Protein AF-A0A7V9ZW28-F1 (afdb_monomer_lite)

Secondary structure (DSSP, 8-state):
--HHHHHHHHHHHHHHHHHHHHHHHHHH--TT-HHHHHIIIIIIHHHHHHHHHHHHHHHHH-GGGHHHHHHHHHHHHHHHHHHHHHHHH--SSSS-HHHHHHHHHHHHHHHHHHHHHHHHHHHHHHHHHHHHHHS-BTTBPPPPHHHHHHHHHHTBTTTB-HHHHHHHHHHHHHHHHHHHT-

Foldseek 3Di:
DDPVVVVVVVVVVVVVVVVVVVVVCVVPDDVPDPSVVCCLVPVVLVVLVVVLVVLQVCLVPPVPLNVLSVLLSVLSVLQSCLSCCCVVPVDPDPPDSSVVSPVSSVVSNVVSVCSVVQQVQQLVVLVVQLCVQQDDDPPDDHDDSVVSLVVSCVCDPPSHPNVSSVVVNVVVVVVVVVVVVD

Radius of gyration: 24.79 Å; chains: 1; bounding box: 52×32×78 Å

Structure (mmCIF, N/CA/C/O backbone):
data_AF-A0A7V9ZW28-F1
#
_entry.id   AF-A0A7V9ZW28-F1
#
loop_
_atom_site.group_PDB
_atom_site.id
_atom_site.type_symbol
_atom_site.label_atom_id
_atom_site.label_alt_id
_atom_site.label_comp_id
_atom_site.label_asym_id
_atom_site.label_entity_id
_atom_site.label_seq_id
_atom_site.pdbx_PDB_ins_code
_atom_site.Cartn_x
_atom_site.Cartn_y
_atom_site.Cartn_z
_atom_site.occupancy
_atom_site.B_iso_or_equiv
_atom_site.auth_seq_id
_atom_site.auth_comp_id
_atom_site.auth_asym_id
_atom_site.auth_atom_id
_atom_site.pdbx_PDB_model_num
ATOM 1 N N . MET A 1 1 ? 20.537 2.074 21.478 1.00 56.34 1 MET A N 1
ATOM 2 C CA . MET A 1 1 ? 19.796 2.432 20.242 1.00 56.34 1 MET A CA 1
ATOM 3 C C . MET A 1 1 ? 19.412 1.123 19.556 1.00 56.34 1 MET A C 1
ATOM 5 O O . MET A 1 1 ? 20.310 0.331 19.319 1.00 56.34 1 MET A O 1
ATOM 9 N N . SER A 1 2 ? 18.125 0.804 19.359 1.00 73.19 2 SER A N 1
ATOM 10 C CA . SER A 1 2 ? 17.744 -0.532 18.853 1.00 73.19 2 SER A CA 1
ATOM 11 C C . SER A 1 2 ? 18.326 -0.774 17.455 1.00 73.19 2 SER A C 1
ATOM 13 O O . SER A 1 2 ? 18.312 0.147 16.638 1.00 73.19 2 SER A O 1
ATOM 15 N N . LEU A 1 3 ? 18.822 -1.988 17.165 1.00 73.56 3 LEU A N 1
ATOM 16 C CA . LEU A 1 3 ? 19.430 -2.335 15.865 1.00 73.56 3 LEU A CA 1
ATOM 17 C C . LEU A 1 3 ? 18.564 -1.884 14.674 1.00 73.56 3 LEU A C 1
ATOM 19 O O . LEU A 1 3 ? 19.077 -1.373 13.687 1.00 73.56 3 LEU A O 1
ATOM 23 N N . ARG A 1 4 ? 17.235 -1.953 14.817 1.00 77.00 4 ARG A N 1
ATOM 24 C CA . ARG A 1 4 ? 16.265 -1.443 13.837 1.00 77.00 4 ARG A CA 1
ATOM 25 C C . ARG A 1 4 ? 16.416 0.045 13.511 1.00 77.00 4 ARG A C 1
ATOM 27 O O . ARG A 1 4 ? 16.275 0.413 12.353 1.00 77.00 4 ARG A O 1
ATOM 34 N N . ARG A 1 5 ? 16.662 0.907 14.503 1.00 79.38 5 ARG A N 1
ATOM 35 C CA . ARG A 1 5 ? 16.828 2.352 14.270 1.00 79.38 5 ARG A CA 1
ATOM 36 C C . ARG A 1 5 ? 18.107 2.638 13.492 1.00 79.38 5 ARG A C 1
ATOM 38 O O . ARG A 1 5 ? 18.071 3.444 12.574 1.00 79.38 5 ARG A O 1
ATOM 45 N N . VAL A 1 6 ? 19.197 1.944 13.817 1.00 83.31 6 VAL A N 1
ATOM 46 C CA . VAL A 1 6 ? 20.482 2.101 13.119 1.00 83.31 6 VAL A CA 1
ATOM 47 C C . VAL A 1 6 ? 20.358 1.670 11.656 1.00 83.31 6 VAL A C 1
ATOM 49 O O . VAL A 1 6 ? 20.755 2.422 10.772 1.00 83.31 6 VAL A O 1
ATOM 52 N N . SER A 1 7 ? 19.724 0.525 11.381 1.00 81.56 7 SER A N 1
ATOM 53 C CA . SER A 1 7 ? 19.499 0.058 10.005 1.00 81.56 7 SER A CA 1
ATOM 54 C C . SER A 1 7 ? 18.618 1.006 9.186 1.00 81.56 7 SER A C 1
ATOM 56 O O . SER A 1 7 ? 18.890 1.226 8.010 1.00 81.56 7 SER A O 1
ATOM 58 N N . VAL A 1 8 ? 17.578 1.588 9.794 1.00 82.44 8 VAL A N 1
ATOM 59 C CA . VAL A 1 8 ? 16.699 2.552 9.111 1.00 82.44 8 VAL A CA 1
ATOM 60 C C . VAL A 1 8 ? 17.438 3.848 8.798 1.00 82.44 8 VAL A C 1
ATOM 62 O O . VAL A 1 8 ? 17.352 4.332 7.675 1.00 82.44 8 VAL A O 1
ATOM 65 N N . VAL A 1 9 ? 18.184 4.395 9.761 1.00 84.06 9 VAL A N 1
ATOM 66 C CA . VAL A 1 9 ? 18.964 5.623 9.549 1.00 84.06 9 VAL A CA 1
ATOM 67 C C . VAL A 1 9 ? 20.012 5.404 8.462 1.00 84.06 9 VAL A C 1
ATOM 69 O O . VAL A 1 9 ? 20.099 6.211 7.548 1.00 84.06 9 VAL A O 1
ATOM 72 N N . LEU A 1 10 ? 20.736 4.282 8.497 1.00 88.38 10 LEU A N 1
ATOM 73 C CA . LEU A 1 10 ? 21.715 3.944 7.465 1.00 88.38 10 LEU A CA 1
ATOM 74 C C . LEU A 1 10 ? 21.073 3.858 6.073 1.00 88.38 10 LEU A C 1
ATOM 76 O O . LEU A 1 10 ? 21.590 4.447 5.129 1.00 88.38 10 LEU A O 1
ATOM 80 N N . ALA A 1 11 ? 19.933 3.173 5.949 1.00 83.69 11 ALA A N 1
ATOM 81 C CA . ALA A 1 11 ? 19.221 3.057 4.678 1.00 83.69 11 ALA A CA 1
ATOM 82 C C . ALA A 1 11 ? 18.765 4.424 4.139 1.00 83.69 11 ALA A C 1
ATOM 84 O O . ALA A 1 11 ? 18.903 4.690 2.947 1.00 83.69 11 ALA A O 1
ATOM 85 N N . LEU A 1 12 ? 18.264 5.303 5.013 1.00 83.44 12 LEU A N 1
ATOM 86 C CA . LEU A 1 12 ? 17.861 6.661 4.639 1.00 83.44 12 LEU A CA 1
ATOM 87 C C . LEU A 1 12 ? 19.056 7.516 4.211 1.00 83.44 12 LEU A C 1
ATOM 89 O O . LEU A 1 12 ? 18.962 8.226 3.215 1.00 83.44 12 LEU A O 1
ATOM 93 N N . THR A 1 13 ? 20.184 7.419 4.915 1.00 86.25 13 THR A N 1
ATOM 94 C CA . THR A 1 13 ? 21.412 8.135 4.553 1.00 86.25 13 THR A CA 1
ATOM 95 C C . THR A 1 13 ? 21.942 7.676 3.197 1.00 86.25 13 THR A C 1
ATOM 97 O O . THR A 1 13 ? 22.295 8.514 2.372 1.00 86.25 13 THR A O 1
ATOM 100 N N . VAL A 1 14 ? 21.950 6.365 2.931 1.00 86.75 14 VAL A N 1
ATOM 101 C CA . VAL A 1 14 ? 22.356 5.813 1.628 1.00 86.75 14 VAL A CA 1
ATOM 102 C C . VAL A 1 14 ? 21.416 6.286 0.518 1.00 86.75 14 VAL A C 1
ATOM 104 O O . VAL A 1 14 ? 21.884 6.729 -0.527 1.00 86.75 14 VAL A O 1
ATOM 107 N N . ALA A 1 15 ? 20.101 6.254 0.751 1.00 80.88 15 ALA A N 1
ATOM 108 C CA . ALA A 1 15 ? 19.121 6.740 -0.217 1.00 80.88 15 ALA A CA 1
ATOM 109 C C . ALA A 1 15 ? 19.291 8.241 -0.507 1.00 80.88 15 ALA A C 1
ATOM 111 O O . ALA A 1 15 ? 19.256 8.651 -1.665 1.00 80.88 15 ALA A O 1
ATOM 112 N N . PHE A 1 16 ? 19.524 9.057 0.526 1.00 85.00 16 PHE A N 1
ATOM 113 C CA . PHE A 1 16 ? 19.755 10.494 0.378 1.00 85.00 16 PHE A CA 1
ATOM 114 C C . PHE A 1 16 ? 21.057 10.792 -0.372 1.00 85.00 16 PHE A C 1
ATOM 116 O O . PHE A 1 16 ? 21.057 11.596 -1.299 1.00 85.00 16 PHE A O 1
ATOM 123 N N . ALA A 1 17 ? 22.149 10.104 -0.031 1.00 85.31 17 ALA A N 1
ATOM 124 C CA . ALA A 1 17 ? 23.412 10.224 -0.7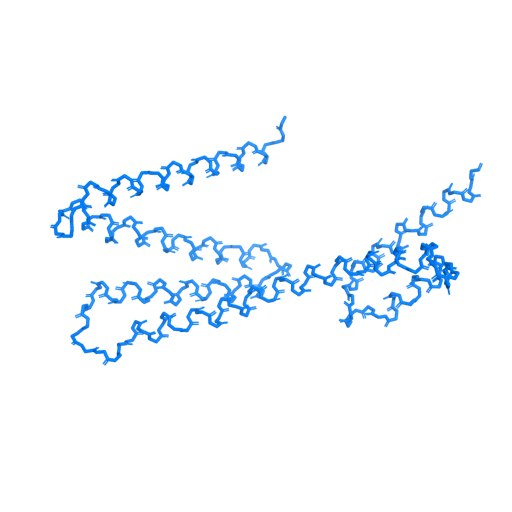53 1.00 85.31 17 ALA A CA 1
ATOM 125 C C . ALA A 1 17 ? 23.259 9.825 -2.231 1.00 85.31 17 ALA A C 1
ATOM 127 O O . ALA A 1 17 ? 23.771 10.519 -3.106 1.00 85.31 17 ALA A O 1
ATOM 128 N N . GLY A 1 18 ? 22.497 8.762 -2.513 1.00 81.81 18 GLY A N 1
ATOM 129 C CA . GLY A 1 18 ? 22.152 8.354 -3.876 1.00 81.81 18 GLY A CA 1
ATOM 130 C C . GLY A 1 18 ? 21.348 9.414 -4.634 1.00 81.81 18 GLY A C 1
ATOM 131 O O . GLY A 1 18 ? 21.650 9.690 -5.790 1.00 81.81 18 GLY A O 1
ATOM 132 N N . LEU A 1 19 ? 20.377 10.061 -3.979 1.00 80.69 19 LEU A N 1
ATOM 133 C CA . LEU A 1 19 ? 19.593 11.153 -4.567 1.00 80.69 19 LEU A CA 1
ATOM 134 C C . LEU A 1 19 ? 20.467 12.375 -4.891 1.00 80.69 19 LEU A C 1
ATOM 136 O O . LEU A 1 19 ? 20.329 12.969 -5.956 1.00 80.69 19 LEU A O 1
ATOM 140 N N . VAL A 1 20 ? 21.383 12.738 -3.989 1.00 85.12 20 VAL A N 1
ATOM 141 C CA . VAL A 1 20 ? 22.334 13.838 -4.206 1.00 85.12 20 VAL A CA 1
ATOM 142 C C . VAL A 1 20 ? 23.278 13.510 -5.362 1.00 85.12 20 VAL A C 1
ATOM 144 O O . VAL A 1 20 ? 23.489 14.354 -6.228 1.00 85.12 20 VAL A O 1
ATOM 147 N N . ALA A 1 21 ? 23.800 12.283 -5.423 1.00 80.56 21 ALA A N 1
ATOM 148 C CA . ALA A 1 21 ? 24.653 11.835 -6.521 1.00 80.56 21 ALA A CA 1
ATOM 149 C C . ALA A 1 21 ? 23.918 11.857 -7.873 1.00 80.56 21 ALA A C 1
ATOM 151 O O . ALA A 1 21 ? 24.471 12.352 -8.851 1.00 80.56 21 ALA A O 1
ATOM 152 N N . LEU A 1 22 ? 22.661 11.398 -7.914 1.00 75.62 22 LEU A N 1
ATOM 153 C CA . LEU A 1 22 ? 21.783 11.514 -9.084 1.00 75.62 22 LEU A CA 1
ATOM 154 C C . LEU A 1 22 ? 21.580 12.985 -9.483 1.00 75.62 22 LEU A C 1
ATOM 156 O O . LEU A 1 22 ? 21.710 13.322 -10.654 1.00 75.62 22 LEU A O 1
ATOM 160 N N . GLY A 1 23 ? 21.294 13.867 -8.521 1.00 79.81 23 GLY A N 1
ATOM 161 C CA . GLY A 1 23 ? 21.102 15.296 -8.783 1.00 79.81 23 GLY A CA 1
ATOM 162 C C . GLY A 1 23 ? 22.350 15.969 -9.358 1.00 79.81 23 GLY A C 1
ATOM 163 O O . GLY A 1 23 ? 22.246 16.763 -10.288 1.00 79.81 23 GLY A O 1
ATOM 164 N N . ILE A 1 24 ? 23.535 15.616 -8.854 1.00 81.88 24 ILE A N 1
ATOM 165 C CA . ILE A 1 24 ? 24.814 16.092 -9.397 1.00 81.88 24 ILE A CA 1
ATOM 166 C C . ILE A 1 24 ? 25.038 15.537 -10.805 1.00 81.88 24 ILE A C 1
ATOM 168 O O . ILE A 1 24 ? 25.417 16.299 -11.689 1.00 81.88 24 ILE A O 1
ATOM 172 N N . ALA A 1 25 ? 24.776 14.247 -11.034 1.00 74.94 25 ALA A N 1
ATOM 173 C CA . ALA A 1 25 ? 24.912 13.642 -12.356 1.00 74.94 25 ALA A CA 1
ATOM 174 C C . ALA A 1 25 ? 24.051 14.383 -13.389 1.00 74.94 25 ALA A C 1
ATOM 176 O O . ALA A 1 25 ? 24.584 14.842 -14.391 1.00 74.94 25 ALA A O 1
ATOM 177 N N . LEU A 1 26 ? 22.772 14.630 -13.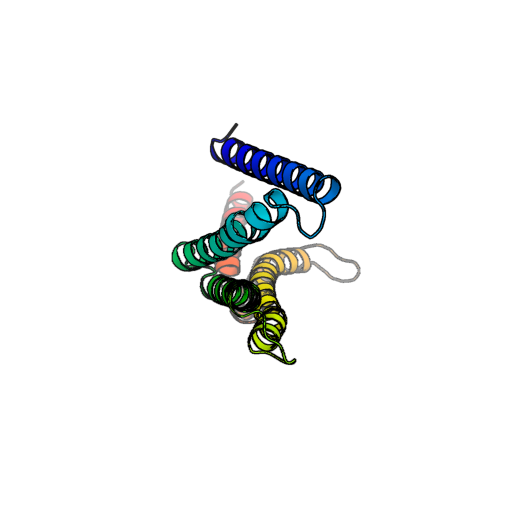087 1.00 73.69 26 LEU A N 1
ATOM 178 C CA . LEU A 1 26 ? 21.855 15.360 -13.972 1.00 73.69 26 LEU A CA 1
ATOM 179 C C . LEU A 1 26 ? 22.277 16.813 -14.258 1.00 73.69 26 LEU A C 1
ATOM 181 O O . LEU A 1 26 ? 21.933 17.344 -15.308 1.00 73.69 26 LEU A O 1
ATOM 185 N N . LEU A 1 27 ? 22.996 17.468 -13.340 1.00 79.44 27 LEU A N 1
ATOM 186 C CA . LEU A 1 27 ? 23.502 18.835 -13.533 1.00 79.44 27 LEU A CA 1
ATOM 187 C C . LEU A 1 27 ? 24.794 18.890 -14.355 1.00 79.44 27 LEU A C 1
ATOM 189 O O . LEU A 1 27 ? 25.113 19.934 -14.922 1.00 79.44 27 LEU A O 1
ATOM 193 N N . VAL A 1 28 ? 25.561 17.800 -14.367 1.00 81.19 28 VAL A N 1
ATOM 194 C CA . VAL A 1 28 ? 26.893 17.738 -14.984 1.00 81.19 28 VAL A CA 1
ATOM 195 C C . VAL A 1 28 ? 26.852 17.050 -16.349 1.00 81.19 28 VAL A C 1
ATOM 197 O O . VAL A 1 28 ? 27.692 17.348 -17.194 1.00 81.19 28 VAL A O 1
ATOM 200 N N . THR A 1 29 ? 25.891 16.156 -16.587 1.00 80.00 29 THR A N 1
ATOM 201 C CA . THR A 1 29 ? 25.775 15.407 -17.844 1.00 80.00 29 THR A CA 1
ATOM 202 C C . THR A 1 29 ? 24.766 16.026 -18.802 1.00 80.00 29 THR A C 1
ATOM 204 O O . THR A 1 29 ? 23.677 16.425 -18.390 1.00 80.00 29 THR A O 1
ATOM 207 N N . SER A 1 30 ? 25.095 16.032 -20.091 1.00 77.62 30 SER A N 1
ATOM 208 C CA . SER A 1 30 ? 24.201 16.461 -21.168 1.00 77.62 30 SER A CA 1
ATOM 209 C C . SER A 1 30 ? 23.510 15.270 -21.854 1.00 77.62 30 SER A C 1
ATOM 211 O O . SER A 1 30 ? 24.041 14.152 -21.847 1.00 77.62 30 SER A O 1
ATOM 213 N N . PRO A 1 31 ? 22.340 15.480 -22.492 1.00 66.00 31 PRO A N 1
ATOM 214 C CA . PRO A 1 31 ? 21.702 14.464 -23.326 1.00 66.00 31 PRO A CA 1
ATOM 215 C C . PRO A 1 31 ? 22.624 14.097 -24.503 1.00 66.00 31 PRO A C 1
ATOM 217 O O . PRO A 1 31 ? 22.803 14.889 -25.423 1.00 66.00 31 PRO A O 1
ATOM 220 N N . GLY A 1 32 ? 23.249 12.917 -24.443 1.00 68.19 32 GLY A N 1
ATOM 221 C CA . GLY A 1 32 ? 24.205 12.422 -25.445 1.00 68.19 32 GLY A CA 1
ATOM 222 C C . GLY A 1 32 ? 25.538 11.937 -24.866 1.00 68.19 32 GLY A C 1
ATOM 223 O O . GLY A 1 32 ? 26.248 11.187 -25.532 1.00 68.19 32 GLY A O 1
ATOM 224 N N . ASP A 1 33 ? 25.855 12.293 -23.618 1.00 82.06 33 ASP A N 1
ATOM 225 C CA . ASP A 1 33 ? 27.078 11.832 -22.958 1.00 82.06 33 ASP A CA 1
ATOM 226 C C . ASP A 1 33 ? 27.017 10.330 -22.633 1.00 82.06 33 ASP A C 1
ATOM 228 O O . ASP A 1 33 ? 26.000 9.815 -22.156 1.00 82.06 33 ASP A O 1
ATOM 232 N N . GLU A 1 34 ? 28.138 9.619 -22.796 1.00 81.19 34 GLU A N 1
ATOM 233 C CA . GLU A 1 34 ? 28.222 8.189 -22.460 1.00 81.19 34 GLU A CA 1
ATOM 234 C C . GLU A 1 34 ? 27.888 7.912 -20.989 1.00 81.19 34 GLU A C 1
ATOM 236 O O . GLU A 1 34 ? 27.257 6.904 -20.669 1.00 81.19 34 GLU A O 1
ATOM 241 N N . VAL A 1 35 ? 28.254 8.836 -20.094 1.00 79.50 35 VAL A N 1
ATOM 242 C CA . VAL A 1 35 ? 27.941 8.758 -18.661 1.00 79.50 35 VAL A CA 1
ATOM 243 C C . VAL A 1 35 ? 26.430 8.795 -18.431 1.00 79.50 35 VAL A C 1
ATOM 245 O O . VAL A 1 35 ? 25.908 7.979 -17.669 1.00 79.50 35 VAL A O 1
ATOM 248 N N . ASN A 1 36 ? 25.713 9.681 -19.127 1.00 78.06 36 ASN A N 1
ATOM 249 C CA . ASN A 1 36 ? 24.255 9.765 -19.045 1.00 78.06 36 ASN A CA 1
ATOM 250 C C . ASN A 1 36 ? 23.588 8.491 -19.583 1.00 78.06 36 ASN A C 1
ATOM 252 O O . ASN A 1 36 ? 22.613 8.002 -19.009 1.00 78.06 36 ASN A O 1
ATOM 256 N N . ARG A 1 37 ? 24.150 7.914 -20.653 1.00 78.69 37 ARG A N 1
ATOM 257 C CA . ARG A 1 37 ? 23.667 6.655 -21.231 1.00 78.69 37 ARG A CA 1
ATOM 258 C C . ARG A 1 37 ? 23.837 5.482 -20.268 1.00 78.69 37 ARG A C 1
ATOM 260 O O . ARG A 1 37 ? 22.894 4.728 -20.053 1.00 78.69 37 ARG A O 1
ATOM 267 N N . VAL A 1 38 ? 25.008 5.339 -19.643 1.00 81.94 38 VAL A N 1
ATOM 268 C CA .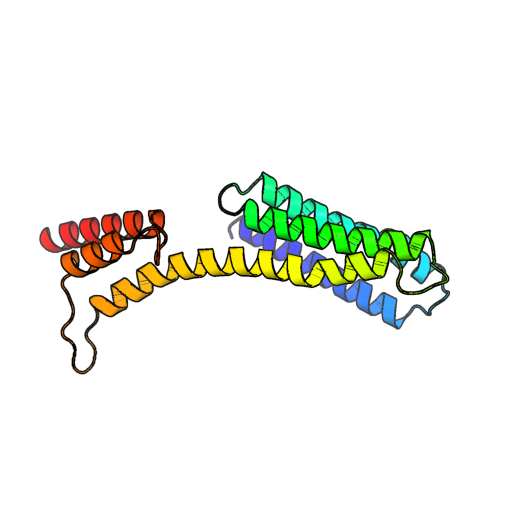 VAL A 1 38 ? 25.237 4.301 -18.621 1.00 81.94 38 VAL A CA 1
ATOM 269 C C . VAL A 1 38 ? 24.284 4.483 -17.443 1.00 81.94 38 VAL A C 1
ATOM 271 O O . VAL A 1 38 ? 23.707 3.510 -16.955 1.00 81.94 38 VAL A O 1
ATOM 274 N N . PHE A 1 39 ? 24.094 5.725 -17.002 1.00 81.19 39 PHE A N 1
ATOM 275 C CA . PHE A 1 39 ? 23.199 6.032 -15.900 1.00 81.19 39 PHE A CA 1
ATOM 276 C C . PHE A 1 39 ? 21.749 5.630 -16.209 1.00 81.19 39 PHE A C 1
ATOM 278 O O . PHE A 1 39 ? 21.131 4.911 -15.424 1.00 81.19 39 PHE A O 1
ATOM 285 N N . SER A 1 40 ? 21.232 6.046 -17.363 1.00 77.50 40 SER A N 1
ATOM 286 C CA . SER A 1 40 ? 19.837 5.818 -17.757 1.00 77.50 40 SER A CA 1
ATOM 287 C C . SER A 1 40 ? 19.557 4.347 -18.075 1.00 77.50 40 SER A C 1
ATOM 289 O O . SER A 1 40 ? 18.569 3.801 -17.594 1.00 77.50 40 SER A O 1
ATOM 291 N N . LEU A 1 41 ? 20.463 3.666 -18.785 1.00 79.31 41 LEU A N 1
ATOM 292 C CA . LEU A 1 41 ? 20.280 2.262 -19.173 1.00 79.31 41 LEU A CA 1
ATOM 293 C C . LEU A 1 41 ? 20.454 1.283 -18.013 1.00 79.31 41 LEU A C 1
ATOM 295 O O . LEU A 1 41 ? 19.714 0.307 -17.910 1.00 79.31 41 LEU A O 1
ATOM 299 N N . TRP A 1 42 ? 21.450 1.507 -17.156 1.00 84.38 42 TRP A N 1
ATOM 300 C CA . TRP A 1 42 ? 21.819 0.524 -16.138 1.00 84.38 42 TRP A CA 1
ATOM 301 C C . TRP A 1 42 ? 21.363 0.929 -14.749 1.00 84.38 42 TRP A C 1
ATOM 303 O O . TRP A 1 42 ? 20.695 0.151 -14.073 1.00 84.38 42 TRP A O 1
ATOM 313 N N . ILE A 1 43 ? 21.725 2.132 -14.301 1.00 83.88 43 ILE A N 1
ATOM 314 C CA . ILE A 1 43 ? 21.509 2.533 -12.906 1.00 83.88 43 ILE A CA 1
ATOM 315 C C . ILE A 1 43 ? 20.030 2.821 -12.662 1.00 83.88 43 ILE A C 1
ATOM 317 O O . ILE A 1 43 ? 19.443 2.262 -11.735 1.00 83.88 43 ILE A O 1
ATOM 321 N N . TYR A 1 44 ? 19.419 3.656 -13.501 1.00 84.19 44 TYR A N 1
ATOM 322 C CA . TYR A 1 44 ? 18.010 4.011 -13.377 1.00 84.19 44 TYR A CA 1
ATOM 323 C C . TYR A 1 44 ? 17.115 2.771 -13.495 1.00 84.19 44 TYR A C 1
ATOM 325 O O . TYR A 1 44 ? 16.334 2.494 -12.582 1.00 84.19 44 TYR A O 1
ATOM 333 N N . GLN A 1 45 ? 17.307 1.951 -14.534 1.00 89.50 45 GLN A N 1
ATOM 334 C CA . GLN A 1 45 ? 16.518 0.728 -14.715 1.00 89.50 45 GLN A CA 1
ATOM 335 C C . GLN A 1 45 ? 16.713 -0.272 -13.569 1.00 89.50 45 GLN A C 1
ATOM 337 O O . GLN A 1 45 ? 15.738 -0.845 -13.076 1.00 89.50 45 GLN A O 1
ATOM 342 N N . ALA A 1 46 ? 17.942 -0.451 -13.068 1.00 88.56 46 ALA A N 1
ATOM 343 C CA . ALA A 1 46 ? 18.188 -1.317 -11.916 1.00 88.56 46 ALA A CA 1
ATOM 344 C C . ALA A 1 46 ? 17.461 -0.824 -10.657 1.00 88.56 46 ALA A C 1
ATOM 346 O O . ALA A 1 46 ? 16.903 -1.639 -9.921 1.00 88.56 46 ALA A O 1
ATOM 347 N N . LEU A 1 47 ? 17.423 0.490 -10.411 1.00 89.00 47 LEU A N 1
ATOM 348 C CA . LEU A 1 47 ? 16.685 1.071 -9.285 1.00 89.00 47 LEU A CA 1
ATOM 349 C C . LEU A 1 47 ? 15.174 0.864 -9.426 1.00 89.00 47 LEU A C 1
ATOM 351 O O . LEU A 1 47 ? 14.511 0.503 -8.448 1.00 89.00 47 LEU A O 1
ATOM 355 N N . VAL A 1 48 ? 14.635 1.041 -10.633 1.00 91.25 48 VAL A N 1
ATOM 356 C CA . VAL A 1 48 ? 13.217 0.809 -10.923 1.00 91.25 48 VAL A CA 1
ATOM 357 C C . VAL A 1 48 ? 12.858 -0.661 -10.687 1.00 91.25 48 VAL A C 1
ATOM 359 O O . VAL A 1 48 ? 11.952 -0.944 -9.898 1.00 91.25 48 VAL A O 1
ATOM 362 N N . VAL A 1 49 ? 13.611 -1.608 -11.253 1.00 94.00 49 VAL A N 1
ATOM 363 C CA . VAL A 1 49 ? 13.394 -3.054 -11.046 1.00 94.00 49 VAL A CA 1
ATOM 364 C C . VAL A 1 49 ? 13.567 -3.448 -9.577 1.00 94.00 49 VAL A C 1
ATOM 366 O O . VAL A 1 49 ? 12.772 -4.224 -9.040 1.00 94.00 49 VAL A O 1
ATOM 369 N N . LEU A 1 50 ? 14.555 -2.879 -8.883 1.00 93.38 50 LEU A N 1
ATOM 370 C CA . LEU A 1 50 ? 14.752 -3.102 -7.452 1.00 93.38 50 LEU A CA 1
ATOM 371 C C . LEU A 1 50 ? 13.541 -2.627 -6.637 1.00 93.38 50 LEU A C 1
ATOM 373 O O . LEU A 1 50 ? 13.131 -3.314 -5.698 1.00 93.38 50 LEU A O 1
ATOM 377 N N . SER A 1 51 ? 12.927 -1.497 -7.001 1.00 93.56 51 SER A N 1
ATOM 378 C CA . SER A 1 51 ? 11.714 -1.006 -6.335 1.00 93.56 51 SER A CA 1
ATOM 379 C C . SER A 1 51 ? 10.546 -1.995 -6.466 1.00 93.56 51 SER A C 1
ATOM 381 O O . SER A 1 51 ? 9.864 -2.279 -5.474 1.00 93.56 51 SER A O 1
ATOM 383 N N . VAL A 1 52 ? 10.382 -2.603 -7.649 1.00 97.06 52 VAL A N 1
ATOM 384 C CA . VAL A 1 52 ? 9.395 -3.663 -7.907 1.00 97.06 52 VAL A CA 1
ATOM 385 C C . VAL A 1 52 ? 9.696 -4.879 -7.036 1.00 97.06 52 VAL A C 1
ATOM 387 O O . VAL A 1 52 ? 8.805 -5.380 -6.348 1.00 97.06 52 VAL A O 1
ATOM 390 N N . ALA A 1 53 ? 10.955 -5.324 -7.006 1.00 96.31 53 ALA A N 1
ATOM 391 C CA . ALA A 1 53 ? 11.382 -6.480 -6.224 1.00 96.31 53 ALA A CA 1
ATOM 392 C C . ALA A 1 53 ? 11.146 -6.282 -4.718 1.00 96.31 53 ALA A C 1
ATOM 394 O O . ALA A 1 53 ? 10.632 -7.181 -4.053 1.00 96.31 53 ALA A O 1
ATOM 395 N N . ILE A 1 54 ? 11.447 -5.098 -4.176 1.00 94.50 54 ILE A N 1
ATOM 396 C CA . ILE A 1 54 ? 11.194 -4.764 -2.766 1.00 94.50 54 ILE A CA 1
ATOM 397 C C . ILE A 1 54 ? 9.690 -4.780 -2.467 1.00 94.50 54 ILE A C 1
ATOM 399 O O . ILE A 1 54 ? 9.263 -5.356 -1.459 1.00 94.50 54 ILE A O 1
ATOM 403 N N . ALA A 1 55 ? 8.873 -4.172 -3.332 1.00 94.81 55 ALA A N 1
ATOM 404 C CA . ALA A 1 55 ? 7.422 -4.163 -3.166 1.00 94.81 55 ALA A CA 1
ATOM 405 C C . ALA A 1 55 ? 6.833 -5.584 -3.233 1.00 94.81 55 ALA A C 1
ATOM 407 O O . ALA A 1 55 ? 6.021 -5.954 -2.380 1.00 94.81 55 ALA A O 1
ATOM 408 N N . ALA A 1 56 ? 7.293 -6.409 -4.177 1.00 95.50 56 ALA A N 1
ATOM 409 C CA . ALA A 1 56 ? 6.883 -7.803 -4.329 1.00 95.50 56 ALA A CA 1
ATOM 410 C C . ALA A 1 56 ? 7.328 -8.672 -3.140 1.00 95.50 56 ALA A C 1
ATOM 412 O O . ALA A 1 56 ? 6.518 -9.399 -2.560 1.00 95.50 56 ALA A O 1
ATOM 413 N N . ALA A 1 57 ? 8.580 -8.540 -2.694 1.00 94.94 57 ALA A N 1
ATOM 414 C CA . ALA A 1 57 ? 9.087 -9.225 -1.507 1.00 94.94 57 ALA A CA 1
ATOM 415 C C . ALA A 1 57 ? 8.249 -8.882 -0.269 1.00 94.94 57 ALA A C 1
ATOM 417 O O . ALA A 1 57 ? 7.920 -9.757 0.540 1.00 94.94 57 ALA A O 1
ATOM 418 N N . ARG A 1 58 ? 7.833 -7.618 -0.136 1.00 93.62 58 ARG A N 1
ATOM 419 C CA . ARG A 1 58 ? 6.941 -7.182 0.940 1.00 93.62 58 ARG A CA 1
ATOM 420 C C . ARG A 1 58 ? 5.531 -7.753 0.808 1.00 93.62 58 ARG A C 1
ATOM 422 O O . ARG A 1 58 ? 4.954 -8.128 1.830 1.00 93.62 58 ARG A O 1
ATOM 429 N N . ALA A 1 59 ? 4.998 -7.858 -0.409 1.00 94.25 59 ALA A N 1
ATOM 430 C CA . ALA A 1 59 ? 3.707 -8.494 -0.668 1.00 94.25 59 ALA A CA 1
ATOM 431 C C . ALA A 1 59 ? 3.686 -9.961 -0.205 1.00 94.25 59 ALA A C 1
ATOM 433 O O . ALA A 1 59 ? 2.703 -10.402 0.393 1.00 94.25 59 ALA A O 1
ATOM 434 N N . ILE A 1 60 ? 4.794 -10.679 -0.410 1.00 93.81 60 ILE A N 1
ATOM 435 C CA . ILE A 1 60 ? 4.969 -12.080 0.002 1.00 93.81 60 ILE A CA 1
ATOM 436 C C . ILE A 1 60 ? 5.193 -12.187 1.519 1.00 93.81 60 ILE A C 1
ATOM 438 O O . ILE A 1 60 ? 4.578 -13.016 2.193 1.00 93.81 60 ILE A O 1
ATOM 442 N N . SER A 1 61 ? 6.046 -11.326 2.077 1.00 92.19 61 SER A N 1
ATOM 443 C CA . SER A 1 61 ? 6.479 -11.422 3.478 1.00 92.19 61 SER A CA 1
ATOM 444 C C . SER A 1 61 ? 5.413 -10.948 4.472 1.00 92.19 61 SER A C 1
ATOM 446 O O . SER A 1 61 ? 5.311 -11.471 5.583 1.00 92.19 61 SER A O 1
ATOM 448 N N . VAL A 1 62 ? 4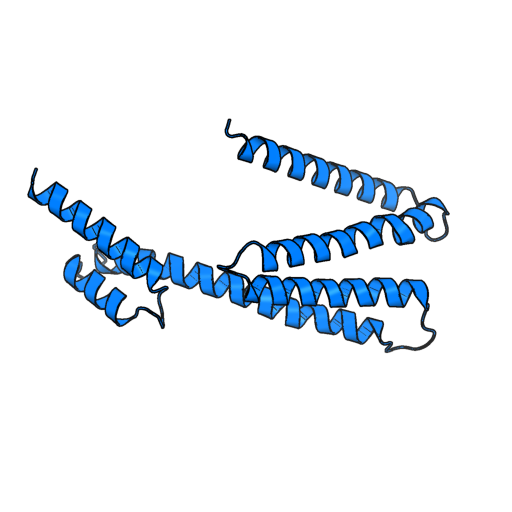.597 -9.954 4.105 1.00 90.31 62 VAL A N 1
ATOM 449 C CA . VAL A 1 62 ? 3.650 -9.297 5.020 1.00 90.31 62 VAL A CA 1
ATOM 450 C C . VAL A 1 62 ? 2.218 -9.714 4.695 1.00 90.31 62 VAL A C 1
ATOM 452 O O . VAL A 1 62 ? 1.457 -8.986 4.057 1.00 90.31 62 VAL A O 1
ATOM 455 N N . ARG A 1 63 ? 1.807 -10.875 5.227 1.00 85.94 63 ARG A N 1
ATOM 456 C CA . ARG A 1 63 ? 0.454 -11.438 5.023 1.00 85.94 63 ARG A CA 1
ATOM 457 C C . ARG A 1 63 ? -0.672 -10.461 5.354 1.00 85.94 63 ARG A C 1
ATOM 459 O O . ARG A 1 63 ? -1.706 -10.488 4.693 1.00 85.94 63 ARG A O 1
ATOM 466 N N . ARG A 1 64 ? -0.466 -9.598 6.360 1.00 84.06 64 ARG A N 1
ATOM 467 C CA . ARG A 1 64 ? -1.460 -8.618 6.816 1.00 84.06 64 ARG A CA 1
ATOM 468 C C . ARG A 1 64 ? -1.921 -7.751 5.637 1.00 84.06 64 ARG A C 1
ATOM 470 O O . ARG A 1 64 ? -3.121 -7.623 5.437 1.00 84.06 64 ARG A O 1
ATOM 477 N N . ASP A 1 65 ? -1.006 -7.227 4.824 1.00 90.25 65 ASP A N 1
ATOM 478 C CA . ASP A 1 65 ? -1.305 -6.203 3.808 1.00 90.25 65 ASP A CA 1
ATOM 479 C C . ASP A 1 65 ? -1.015 -6.680 2.374 1.00 90.25 65 ASP A C 1
ATOM 481 O O . ASP A 1 65 ? -0.855 -5.866 1.464 1.00 90.25 65 ASP A O 1
ATOM 485 N N . ARG A 1 66 ? -0.970 -8.006 2.166 1.00 93.50 66 ARG A N 1
ATOM 486 C CA . ARG A 1 66 ? -0.534 -8.639 0.910 1.00 93.50 66 ARG A CA 1
ATOM 487 C C . ARG A 1 66 ? -1.248 -8.114 -0.333 1.00 93.50 66 ARG A C 1
ATOM 489 O O . ARG A 1 66 ? -0.598 -7.903 -1.344 1.00 93.50 66 ARG A O 1
ATOM 496 N N . LEU A 1 67 ? -2.563 -7.878 -0.259 1.00 94.19 67 LEU A N 1
ATOM 497 C CA . LEU A 1 67 ? -3.353 -7.428 -1.409 1.00 94.19 67 LEU A CA 1
ATOM 498 C C . LEU A 1 67 ? -2.918 -6.036 -1.853 1.00 94.19 67 LEU A C 1
ATOM 500 O O . LEU A 1 67 ? -2.624 -5.827 -3.021 1.00 94.19 67 LEU A O 1
ATOM 504 N N . ALA A 1 68 ? -2.807 -5.109 -0.903 1.00 95.50 68 ALA A N 1
ATOM 505 C CA . ALA A 1 68 ? -2.395 -3.749 -1.202 1.00 95.50 68 ALA A CA 1
ATOM 506 C C . ALA A 1 68 ? -0.961 -3.712 -1.753 1.00 95.50 68 ALA A C 1
ATOM 508 O O . ALA A 1 68 ? -0.708 -3.069 -2.765 1.00 95.50 68 ALA A O 1
ATOM 509 N N . TRP A 1 69 ? -0.043 -4.477 -1.151 1.00 96.94 69 TRP A N 1
ATOM 510 C CA . TRP A 1 69 ? 1.334 -4.583 -1.643 1.00 96.94 69 TRP A CA 1
ATOM 511 C C . TRP A 1 69 ? 1.452 -5.294 -2.993 1.00 96.94 69 TRP A C 1
ATOM 513 O O . TRP A 1 69 ? 2.316 -4.920 -3.775 1.00 96.94 69 TRP A O 1
ATOM 523 N N . SER A 1 70 ? 0.583 -6.261 -3.299 1.00 97.06 70 SER A N 1
ATOM 524 C CA . SER A 1 70 ? 0.560 -6.921 -4.614 1.00 97.06 70 SER A CA 1
ATOM 525 C C . SER A 1 70 ? 0.107 -5.955 -5.704 1.00 97.06 70 SER A C 1
ATOM 527 O O . SER A 1 70 ? 0.724 -5.894 -6.759 1.00 97.06 70 SER A O 1
ATOM 529 N N . VAL A 1 71 ? -0.929 -5.156 -5.428 1.00 97.75 71 VAL A N 1
ATOM 530 C CA . VAL A 1 71 ? -1.414 -4.123 -6.355 1.00 97.75 71 VAL A CA 1
ATOM 531 C C . VAL A 1 71 ? -0.346 -3.047 -6.577 1.00 97.75 71 VAL A C 1
ATOM 533 O O . VAL A 1 71 ? -0.086 -2.680 -7.717 1.00 97.75 71 VAL A O 1
ATOM 536 N N . ILE A 1 72 ? 0.333 -2.590 -5.517 1.00 97.31 72 ILE A N 1
ATOM 537 C CA . ILE A 1 72 ? 1.448 -1.633 -5.636 1.00 97.31 72 ILE A CA 1
ATOM 538 C C . ILE A 1 72 ? 2.609 -2.234 -6.439 1.00 97.31 72 ILE A C 1
ATOM 540 O O . ILE A 1 72 ? 3.146 -1.568 -7.318 1.00 97.31 72 ILE A O 1
ATOM 544 N N . ALA A 1 73 ? 2.991 -3.485 -6.172 1.00 97.50 73 ALA A N 1
ATOM 545 C CA . ALA A 1 73 ? 4.063 -4.152 -6.908 1.00 97.50 73 ALA A CA 1
ATOM 546 C C . ALA A 1 73 ? 3.718 -4.311 -8.395 1.00 97.50 73 ALA A C 1
ATOM 548 O O . ALA A 1 73 ? 4.560 -4.037 -9.244 1.00 97.50 73 ALA A O 1
ATOM 549 N N . PHE A 1 74 ? 2.475 -4.687 -8.712 1.00 98.00 74 PHE A N 1
ATOM 550 C CA . PHE A 1 74 ? 1.990 -4.764 -10.090 1.00 98.00 74 PHE A CA 1
ATOM 551 C C . PHE A 1 74 ? 2.015 -3.395 -10.774 1.00 98.00 74 PHE A C 1
ATOM 553 O O . PHE A 1 74 ? 2.503 -3.279 -11.892 1.00 98.00 74 PHE A O 1
ATOM 560 N N . SER A 1 75 ? 1.586 -2.344 -10.073 1.00 98.06 75 SER A N 1
ATOM 561 C CA . SER A 1 75 ? 1.682 -0.972 -10.563 1.00 98.06 75 SER A CA 1
ATOM 562 C C . SER A 1 75 ? 3.114 -0.608 -10.949 1.00 98.06 75 SER A C 1
ATOM 564 O O . SER A 1 75 ? 3.365 -0.172 -12.068 1.00 98.06 75 SER A O 1
ATOM 566 N N . LEU A 1 76 ? 4.064 -0.807 -10.031 1.00 97.75 76 LEU A N 1
ATOM 567 C CA . LEU A 1 76 ? 5.477 -0.517 -10.274 1.00 97.75 76 LEU A CA 1
ATOM 568 C C . LEU A 1 76 ? 6.030 -1.364 -11.426 1.00 97.75 76 LEU A C 1
ATOM 570 O O . LEU A 1 76 ? 6.842 -0.867 -12.194 1.00 97.75 76 LEU A O 1
ATOM 574 N N . ALA A 1 77 ? 5.568 -2.608 -11.582 1.00 97.75 77 ALA A N 1
ATOM 575 C CA . ALA A 1 77 ? 5.943 -3.457 -12.707 1.00 97.75 77 ALA A CA 1
ATOM 576 C C . ALA A 1 77 ? 5.425 -2.911 -14.048 1.00 97.75 77 ALA A C 1
ATOM 578 O O . ALA A 1 77 ? 6.156 -2.976 -15.031 1.00 97.75 77 ALA A O 1
ATOM 579 N N . CYS A 1 78 ? 4.219 -2.327 -14.097 1.00 97.75 78 CYS A N 1
ATOM 580 C CA . CYS A 1 78 ? 3.730 -1.626 -15.290 1.00 97.75 78 CYS A CA 1
ATOM 581 C C . CYS A 1 78 ? 4.638 -0.446 -15.655 1.00 97.75 78 CYS A C 1
ATOM 583 O O . CYS A 1 78 ? 5.021 -0.317 -16.812 1.00 97.75 78 CYS A O 1
ATOM 585 N N . SER A 1 79 ? 5.032 0.370 -14.672 1.00 97.38 79 SER A N 1
ATOM 586 C CA . SER A 1 79 ? 5.978 1.468 -14.903 1.00 97.38 79 SER A CA 1
ATOM 587 C C . SER A 1 79 ? 7.341 0.947 -15.366 1.00 97.38 79 SER A C 1
ATOM 589 O O . SER A 1 79 ? 7.842 1.418 -16.374 1.00 97.38 79 SER A O 1
ATOM 591 N N . ALA A 1 80 ? 7.907 -0.065 -14.704 1.00 96.56 80 ALA A N 1
ATOM 592 C CA . ALA A 1 80 ? 9.189 -0.657 -15.091 1.00 96.56 80 ALA A CA 1
ATOM 593 C C . ALA A 1 80 ? 9.165 -1.223 -16.516 1.00 96.56 80 ALA A C 1
ATOM 595 O O . ALA A 1 80 ? 10.104 -1.036 -17.282 1.00 96.56 80 ALA A O 1
ATOM 596 N N . PHE A 1 81 ? 8.077 -1.903 -16.877 1.00 96.50 81 PHE A N 1
ATOM 597 C CA . PHE A 1 81 ? 7.877 -2.410 -18.226 1.00 96.50 81 PHE A CA 1
ATOM 598 C C . PHE A 1 81 ? 7.807 -1.275 -19.253 1.00 96.50 81 PHE A C 1
ATOM 600 O O . PHE A 1 81 ? 8.420 -1.400 -20.307 1.00 96.50 81 PHE A O 1
ATOM 607 N N . ALA A 1 82 ? 7.108 -0.179 -18.944 1.00 95.50 82 ALA A N 1
ATOM 608 C CA . ALA A 1 82 ? 7.024 0.984 -19.824 1.00 95.50 82 ALA A CA 1
ATOM 609 C C . ALA A 1 82 ? 8.407 1.597 -20.093 1.00 95.50 82 ALA A C 1
ATOM 611 O O . ALA A 1 82 ? 8.773 1.755 -21.254 1.00 95.50 82 ALA A O 1
ATOM 612 N N . GLU A 1 83 ? 9.187 1.854 -19.036 1.00 93.06 83 GLU A N 1
ATOM 613 C CA . GLU A 1 83 ? 10.543 2.419 -19.134 1.00 93.06 83 GLU A CA 1
ATOM 614 C C . GLU A 1 83 ? 11.465 1.526 -19.976 1.00 93.06 83 GLU A C 1
ATOM 616 O O . GLU A 1 83 ? 12.115 1.991 -20.909 1.00 93.06 83 GLU A O 1
ATOM 621 N N . ILE A 1 84 ? 11.490 0.220 -19.683 1.00 92.25 84 ILE A N 1
ATOM 622 C CA . ILE A 1 84 ? 12.338 -0.740 -20.401 1.00 92.25 84 ILE A CA 1
ATOM 623 C C . ILE A 1 84 ? 11.900 -0.867 -21.862 1.00 92.25 84 ILE A C 1
ATOM 625 O O . ILE A 1 84 ? 12.747 -0.954 -22.746 1.00 92.25 84 ILE A O 1
ATOM 629 N N . TYR A 1 85 ? 10.592 -0.889 -22.133 1.00 93.06 85 TYR A N 1
ATOM 630 C CA . TYR A 1 85 ? 10.074 -0.968 -23.497 1.00 93.06 85 TYR A CA 1
ATOM 631 C C . TYR A 1 85 ? 10.444 0.277 -24.304 1.00 93.06 85 TYR A C 1
ATOM 633 O O . TYR A 1 85 ? 10.911 0.156 -25.433 1.00 93.06 85 TYR A O 1
ATOM 641 N N . TYR A 1 86 ? 10.237 1.463 -23.731 1.00 91.19 86 TYR A N 1
ATOM 642 C CA . TYR A 1 86 ? 10.515 2.726 -24.405 1.00 91.19 86 TYR A CA 1
ATOM 643 C C . TYR A 1 86 ? 11.993 2.835 -24.788 1.00 91.19 86 TYR A C 1
ATOM 645 O O . TYR A 1 86 ? 12.313 3.129 -25.936 1.00 91.19 86 TYR A O 1
ATOM 653 N N . GLU A 1 87 ? 12.877 2.504 -23.850 1.00 87.44 87 GLU A N 1
ATOM 654 C CA . GLU A 1 87 ? 14.324 2.560 -24.049 1.00 87.44 87 GLU A CA 1
ATOM 655 C C . GLU A 1 87 ? 14.840 1.473 -25.008 1.00 87.44 87 GLU A C 1
ATOM 657 O O . GLU A 1 87 ? 15.775 1.702 -25.764 1.00 87.44 87 GLU A O 1
ATOM 662 N N . ALA A 1 88 ? 14.253 0.272 -24.991 1.00 89.38 88 ALA A N 1
ATOM 663 C CA . ALA A 1 88 ? 14.726 -0.838 -25.820 1.00 89.38 88 ALA A CA 1
ATOM 664 C C . ALA A 1 88 ? 14.228 -0.783 -27.270 1.00 89.38 88 ALA A C 1
ATOM 666 O O . ALA A 1 88 ? 14.890 -1.324 -28.158 1.00 89.38 88 ALA A O 1
ATOM 667 N N . PHE A 1 89 ? 13.043 -0.214 -27.501 1.00 90.06 89 PHE A N 1
ATOM 668 C CA . PHE A 1 89 ? 12.373 -0.268 -28.802 1.00 90.06 89 PHE A CA 1
ATOM 669 C C . PHE A 1 89 ? 12.223 1.086 -29.489 1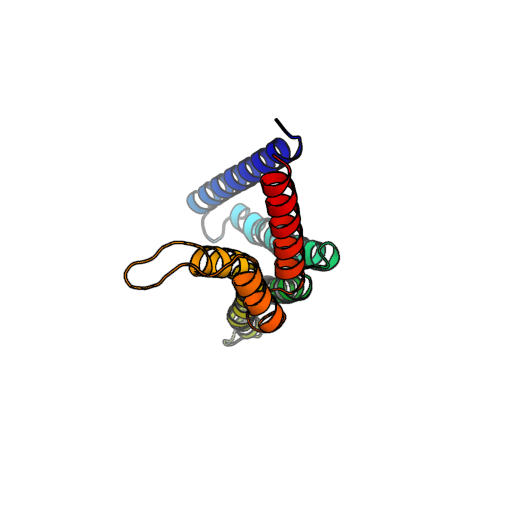.00 90.06 89 PHE A C 1
ATOM 671 O O . PHE A 1 89 ? 11.849 1.081 -30.658 1.00 90.06 89 PHE A O 1
ATOM 678 N N . GLU A 1 90 ? 12.479 2.199 -28.793 1.00 88.25 90 GLU A N 1
ATOM 679 C CA . GLU A 1 90 ? 12.436 3.568 -29.334 1.00 88.25 90 GLU A CA 1
ATOM 680 C C . GLU A 1 90 ? 11.268 3.780 -30.325 1.00 88.25 90 GLU A C 1
ATOM 682 O O . GLU A 1 90 ? 11.483 4.008 -31.518 1.00 88.25 90 GLU A O 1
ATOM 687 N N . PRO A 1 91 ? 10.005 3.622 -29.878 1.00 89.12 91 PRO A N 1
ATOM 688 C CA . PRO A 1 91 ? 8.862 3.561 -30.781 1.00 89.12 91 PRO A CA 1
ATOM 689 C C . PRO A 1 91 ? 8.707 4.847 -31.604 1.00 89.12 91 PRO A C 1
ATOM 691 O O . PRO A 1 91 ? 8.588 5.947 -31.070 1.00 89.12 91 PRO A O 1
ATOM 694 N N . GLU A 1 92 ? 8.622 4.688 -32.925 1.00 87.12 92 GLU A N 1
ATOM 695 C CA . GLU A 1 92 ? 8.502 5.807 -33.870 1.00 87.12 92 GLU A CA 1
ATOM 696 C C . GLU A 1 92 ? 7.095 6.440 -33.894 1.00 87.12 92 GLU A C 1
ATOM 698 O O . GLU A 1 92 ? 6.916 7.549 -34.399 1.00 87.12 92 GLU A O 1
ATOM 703 N N . ALA A 1 93 ? 6.082 5.749 -33.357 1.00 89.19 93 ALA A N 1
ATOM 704 C CA . ALA A 1 93 ? 4.683 6.171 -33.385 1.00 89.19 93 ALA A CA 1
ATOM 705 C C . ALA A 1 93 ? 4.026 6.118 -31.998 1.00 89.19 93 ALA A C 1
ATOM 707 O O . ALA A 1 93 ? 4.193 5.157 -31.245 1.00 89.19 93 ALA A O 1
ATOM 708 N N . TYR A 1 94 ? 3.210 7.136 -31.713 1.00 86.12 94 TYR A N 1
ATOM 709 C CA . TYR A 1 94 ? 2.470 7.297 -30.462 1.00 86.12 94 TYR A CA 1
ATOM 710 C C . TYR A 1 94 ? 0.953 7.271 -30.718 1.00 86.12 94 TYR A C 1
ATOM 712 O O . TYR A 1 94 ? 0.502 7.837 -31.718 1.00 86.12 94 TYR A O 1
ATOM 720 N N . PRO A 1 95 ? 0.140 6.677 -29.822 1.00 92.62 95 PRO A N 1
ATOM 721 C CA . PRO A 1 95 ? 0.532 6.009 -28.579 1.00 92.62 95 PRO A CA 1
ATOM 722 C C . PRO A 1 95 ? 1.158 4.625 -28.811 1.00 92.62 95 PRO A C 1
ATOM 724 O O . PRO A 1 95 ? 0.716 3.850 -29.659 1.00 92.62 95 PRO A O 1
ATOM 727 N N . SER A 1 96 ? 2.165 4.315 -28.006 1.00 94.06 96 SER A N 1
ATOM 728 C CA . SER A 1 96 ? 2.874 3.041 -27.943 1.00 94.06 96 SER A CA 1
ATOM 729 C C . SER A 1 96 ? 2.370 2.169 -26.783 1.00 94.06 96 SER A C 1
ATOM 731 O O . SER A 1 96 ? 1.566 2.580 -25.943 1.00 94.06 96 SER A O 1
ATOM 733 N N . ILE A 1 97 ? 2.880 0.938 -26.701 1.00 93.38 97 ILE A N 1
ATOM 734 C CA . ILE A 1 97 ? 2.609 0.029 -25.578 1.00 93.38 97 ILE A CA 1
ATOM 735 C C . ILE A 1 97 ? 3.128 0.606 -24.243 1.00 93.38 97 ILE A C 1
ATOM 737 O O . ILE A 1 97 ? 2.501 0.380 -23.203 1.00 93.38 97 ILE A O 1
ATOM 741 N N . ALA A 1 98 ? 4.217 1.386 -24.258 1.00 94.31 98 ALA A N 1
ATOM 742 C CA . ALA A 1 98 ? 4.738 2.045 -23.059 1.00 94.31 98 ALA A CA 1
ATOM 743 C C . ALA A 1 98 ? 3.757 3.087 -22.505 1.00 94.31 98 ALA A C 1
ATOM 745 O O . ALA A 1 98 ? 3.527 3.117 -21.298 1.00 94.31 98 ALA A O 1
ATOM 746 N N . ASP A 1 99 ? 3.093 3.862 -23.369 1.00 95.44 99 ASP A N 1
ATOM 747 C CA . ASP A 1 99 ? 2.109 4.870 -22.950 1.00 95.44 99 ASP A CA 1
ATOM 748 C C . ASP A 1 99 ? 0.937 4.241 -22.194 1.00 95.44 99 ASP A C 1
ATOM 750 O O . ASP A 1 99 ? 0.508 4.737 -21.150 1.00 95.44 99 ASP A O 1
ATOM 754 N N . VAL A 1 100 ? 0.451 3.094 -22.675 1.00 95.88 100 VAL A N 1
ATOM 755 C CA . VAL A 1 100 ? -0.608 2.334 -21.998 1.00 95.88 100 VAL A CA 1
ATOM 756 C C . VAL A 1 100 ? -0.141 1.870 -20.617 1.00 95.88 100 VAL A C 1
ATOM 758 O O . VAL A 1 100 ? -0.893 1.968 -19.646 1.00 95.88 100 VAL A O 1
ATOM 761 N N . ALA A 1 101 ? 1.096 1.386 -20.508 1.00 95.94 101 ALA A N 1
ATOM 762 C CA . ALA A 1 101 ? 1.654 0.889 -19.256 1.00 95.94 101 ALA A CA 1
ATOM 763 C C . ALA A 1 101 ? 1.944 2.014 -18.239 1.00 95.94 101 ALA A C 1
ATOM 765 O O . ALA A 1 101 ? 1.622 1.854 -17.056 1.00 95.94 101 ALA A O 1
ATOM 766 N N . TRP A 1 102 ? 2.445 3.174 -18.679 1.00 96.38 102 TRP A N 1
ATOM 767 C CA . TRP A 1 102 ? 2.575 4.372 -17.840 1.00 96.38 102 TRP A CA 1
ATOM 768 C C . TRP A 1 102 ? 1.214 4.888 -17.371 1.00 96.38 102 TRP A C 1
ATOM 770 O O . TRP A 1 102 ? 1.046 5.208 -16.195 1.00 96.38 102 TRP A O 1
ATOM 780 N N . LEU A 1 103 ? 0.207 4.927 -18.247 1.00 96.94 103 LEU A N 1
ATOM 781 C CA . LEU A 1 103 ? -1.135 5.351 -17.851 1.00 96.94 103 LEU A CA 1
ATOM 782 C C . LEU A 1 103 ? -1.787 4.366 -16.881 1.00 96.94 103 LEU A C 1
ATOM 784 O O . LEU A 1 103 ? -2.435 4.802 -15.932 1.00 96.94 103 LEU A O 1
ATOM 788 N N . ALA A 1 104 ? -1.594 3.058 -17.072 1.00 96.94 104 ALA A N 1
ATOM 789 C CA . ALA A 1 104 ? -2.109 2.024 -16.176 1.00 96.94 104 ALA A CA 1
ATOM 790 C C . ALA A 1 104 ? -1.473 2.079 -14.777 1.00 96.94 104 ALA A C 1
ATOM 792 O O . ALA A 1 104 ? -2.143 1.760 -13.791 1.00 96.94 104 ALA A O 1
ATOM 793 N N . PHE A 1 105 ? -0.217 2.523 -14.663 1.00 97.31 105 PHE A N 1
ATOM 794 C CA . PHE A 1 105 ? 0.461 2.688 -13.376 1.00 97.31 105 PHE A CA 1
ATOM 795 C C . PHE A 1 105 ? -0.330 3.591 -12.413 1.00 97.31 105 PHE A C 1
ATOM 797 O O . PHE A 1 105 ? -0.541 3.221 -11.261 1.00 97.31 105 PHE A O 1
ATOM 804 N N . TYR A 1 106 ? -0.844 4.740 -12.851 1.00 96.44 106 TYR A N 1
ATOM 805 C CA . TYR A 1 106 ? -1.503 5.687 -11.940 1.00 96.44 106 TYR A CA 1
AT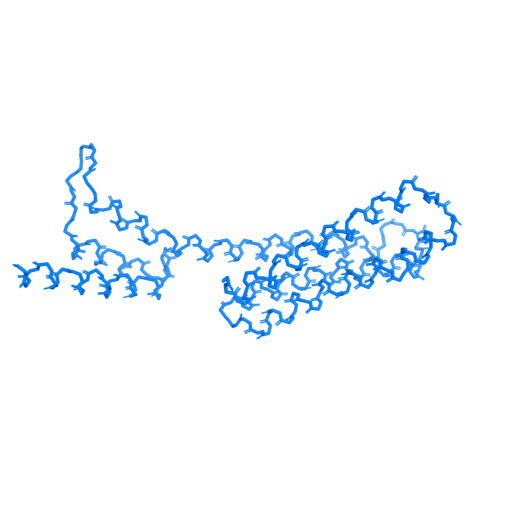OM 806 C C . TYR A 1 106 ? -2.758 5.141 -11.224 1.00 96.44 106 TYR A C 1
ATOM 808 O O . TYR A 1 106 ? -2.793 5.174 -9.987 1.00 96.44 106 TYR A O 1
ATOM 816 N N . PRO A 1 107 ? -3.796 4.632 -11.923 1.00 98.19 107 PRO A N 1
ATOM 817 C CA . PRO A 1 107 ? -4.992 4.122 -11.263 1.00 98.19 107 PRO A CA 1
ATOM 818 C C . PRO A 1 107 ? -4.691 2.877 -10.421 1.00 98.19 107 PRO A C 1
ATOM 820 O O . PRO A 1 107 ? -5.239 2.738 -9.327 1.00 98.19 107 PRO A O 1
ATOM 823 N N . VAL A 1 108 ? -3.792 1.998 -10.876 1.00 98.12 108 VAL A N 1
ATOM 824 C CA . VAL A 1 108 ? -3.408 0.792 -10.126 1.00 98.12 108 VAL A CA 1
ATOM 825 C C . VAL A 1 108 ? -2.688 1.175 -8.831 1.00 98.12 108 VAL A C 1
ATOM 827 O O . VAL A 1 108 ? -3.050 0.675 -7.759 1.00 98.12 108 VAL A O 1
ATOM 830 N N . LEU A 1 109 ? -1.737 2.113 -8.884 1.00 97.75 109 LEU A N 1
ATOM 831 C CA . LEU A 1 109 ? -1.064 2.631 -7.694 1.00 97.75 109 LEU A CA 1
ATOM 832 C C . LEU A 1 109 ? -2.075 3.218 -6.711 1.00 97.75 109 LEU A C 1
ATOM 834 O O . LEU A 1 109 ? -2.016 2.928 -5.513 1.00 97.75 109 LEU A O 1
ATOM 838 N N . TYR A 1 110 ? -3.019 4.016 -7.213 1.00 97.75 110 TYR A N 1
ATOM 839 C CA . TYR A 1 110 ? -4.028 4.660 -6.381 1.00 97.75 110 TYR A CA 1
ATOM 840 C C . TYR A 1 110 ? -4.894 3.635 -5.642 1.00 97.75 110 TYR A C 1
ATOM 842 O O . TYR A 1 110 ? -5.089 3.758 -4.432 1.00 97.75 110 TYR A O 1
ATOM 850 N N . VAL A 1 111 ? -5.334 2.570 -6.320 1.00 98.00 111 VAL A N 1
ATOM 851 C CA . VAL A 1 111 ? -6.053 1.457 -5.677 1.00 98.00 111 VAL A CA 1
ATOM 852 C C . VAL A 1 111 ? -5.206 0.836 -4.564 1.00 98.00 111 VAL A C 1
ATOM 854 O O . VAL A 1 111 ? -5.690 0.664 -3.442 1.00 98.00 111 VAL A O 1
ATOM 857 N N . GLY A 1 112 ? -3.930 0.551 -4.833 1.00 96.62 112 GLY A N 1
ATOM 858 C CA . GLY A 1 112 ? -3.000 0.023 -3.833 1.00 96.62 112 GLY A CA 1
ATOM 859 C C . GLY A 1 112 ? -2.870 0.925 -2.598 1.00 96.62 112 GLY A C 1
ATOM 860 O O . GLY A 1 112 ? -2.953 0.453 -1.458 1.00 96.62 112 GLY A O 1
ATOM 861 N N . MET A 1 113 ? -2.750 2.236 -2.815 1.00 96.38 113 MET A N 1
ATOM 862 C CA . MET A 1 113 ? -2.679 3.242 -1.754 1.00 96.38 113 MET A CA 1
ATOM 863 C C . MET A 1 113 ? -3.974 3.318 -0.940 1.00 96.38 113 MET A C 1
ATOM 865 O O . MET A 1 113 ? -3.930 3.278 0.293 1.00 96.38 113 MET A O 1
ATOM 869 N N . VAL A 1 114 ? -5.133 3.352 -1.601 1.00 96.69 114 VAL A N 1
ATOM 870 C CA . VAL A 1 114 ? -6.448 3.378 -0.941 1.00 96.69 114 VAL A CA 1
ATOM 871 C C . VAL A 1 114 ? -6.646 2.146 -0.060 1.00 96.69 114 VAL A C 1
ATOM 873 O O . VAL A 1 114 ? -7.122 2.275 1.070 1.00 96.69 114 VAL A O 1
ATOM 876 N N . LEU A 1 115 ? -6.233 0.959 -0.512 1.00 94.81 115 LEU A N 1
ATOM 877 C CA . LEU A 1 115 ? -6.320 -0.266 0.290 1.00 94.81 115 LEU A CA 1
ATOM 878 C C . LEU A 1 115 ? -5.492 -0.177 1.585 1.00 94.81 115 LEU A C 1
ATOM 880 O O . LEU A 1 115 ? -5.979 -0.572 2.651 1.00 94.81 115 LEU A O 1
ATOM 884 N N . LEU A 1 116 ? -4.271 0.371 1.523 1.00 93.81 116 LEU A N 1
ATOM 885 C CA . LEU A 1 116 ? -3.437 0.595 2.712 1.00 93.81 116 LEU A CA 1
ATOM 886 C C . LEU A 1 116 ? -4.067 1.615 3.663 1.00 93.81 116 LEU A C 1
ATOM 888 O O . LEU A 1 116 ? -4.163 1.364 4.870 1.00 93.81 116 LEU A O 1
ATOM 892 N N . VAL A 1 117 ? -4.491 2.759 3.122 1.00 94.81 117 VAL A N 1
ATOM 893 C CA . VAL A 1 117 ? -5.057 3.863 3.905 1.00 94.81 117 VAL A CA 1
ATOM 894 C C . VAL A 1 117 ? -6.345 3.422 4.584 1.00 94.81 117 VAL A C 1
ATOM 896 O O . VAL A 1 117 ? -6.462 3.563 5.800 1.00 94.81 117 VAL A O 1
ATOM 899 N N . ARG A 1 118 ? -7.272 2.800 3.845 1.00 92.94 118 ARG A N 1
ATOM 900 C CA . ARG A 1 118 ? -8.554 2.313 4.376 1.00 92.94 118 ARG A CA 1
ATOM 901 C C . ARG A 1 118 ? -8.345 1.410 5.582 1.00 92.94 118 ARG A C 1
ATOM 903 O O . ARG A 1 118 ? -9.019 1.553 6.598 1.00 92.94 118 ARG A O 1
ATOM 910 N N . LYS A 1 119 ? -7.394 0.484 5.497 1.00 89.25 119 LYS A N 1
ATOM 911 C CA . LYS A 1 119 ? -7.134 -0.448 6.590 1.00 89.25 119 LYS A CA 1
ATOM 912 C C . LYS A 1 119 ? -6.602 0.240 7.848 1.00 89.25 119 LYS A C 1
ATOM 914 O O . LYS A 1 119 ? -7.050 -0.075 8.952 1.00 89.25 119 LYS A O 1
ATOM 919 N N . ARG A 1 120 ? -5.659 1.171 7.684 1.00 91.25 120 ARG A N 1
ATOM 920 C CA . ARG A 1 120 ? -5.100 1.958 8.794 1.00 91.25 120 ARG A CA 1
ATOM 921 C C . ARG A 1 120 ? -6.160 2.864 9.415 1.00 91.25 120 ARG A C 1
ATOM 923 O O . ARG A 1 120 ? -6.280 2.887 10.635 1.00 91.25 120 ARG A O 1
ATOM 930 N N . ALA A 1 121 ? -6.974 3.511 8.585 1.00 93.62 121 ALA A N 1
ATOM 931 C CA . ALA A 1 121 ? -8.070 4.368 9.020 1.00 93.62 121 ALA A CA 1
ATOM 932 C C . ALA A 1 121 ? -9.066 3.607 9.905 1.00 93.62 121 ALA A C 1
ATOM 934 O O . ALA A 1 121 ? -9.327 4.044 11.018 1.00 93.62 121 ALA A O 1
ATOM 935 N N . ARG A 1 122 ? -9.527 2.414 9.495 1.00 92.62 122 ARG A N 1
ATOM 936 C CA . ARG A 1 122 ? -10.421 1.582 10.332 1.00 92.62 122 ARG A CA 1
ATOM 937 C C . ARG A 1 122 ? -9.811 1.150 11.667 1.00 92.62 122 ARG A C 1
ATOM 939 O O . ARG A 1 122 ? -10.548 0.863 12.602 1.00 92.62 122 ARG A O 1
ATOM 946 N N . SER A 1 123 ? -8.483 1.047 11.739 1.00 88.94 123 SER A N 1
ATOM 947 C CA . SER A 1 123 ? -7.792 0.687 12.982 1.00 88.94 123 SER A CA 1
ATOM 948 C C . SER A 1 123 ? -7.782 1.865 13.959 1.00 88.94 123 SER A C 1
ATOM 950 O O . SER A 1 123 ? -8.099 1.691 15.126 1.00 88.94 123 SER A O 1
ATOM 952 N N . ILE A 1 124 ? -7.467 3.070 13.476 1.00 93.31 124 ILE A N 1
ATOM 953 C CA . ILE A 1 124 ? -7.430 4.288 14.303 1.00 93.31 124 ILE A CA 1
ATOM 954 C C . ILE A 1 124 ? -8.849 4.728 14.691 1.00 93.31 124 ILE A C 1
ATOM 956 O O . ILE A 1 124 ? -9.076 5.136 15.826 1.00 93.31 124 ILE A O 1
ATOM 960 N N . ALA A 1 125 ? -9.811 4.579 13.776 1.00 95.25 125 ALA A N 1
ATOM 961 C CA . ALA A 1 125 ? -11.200 4.975 13.983 1.00 95.25 125 ALA A CA 1
ATOM 962 C C . ALA A 1 125 ? -11.868 4.260 15.167 1.00 95.25 125 ALA A C 1
ATOM 964 O O . ALA A 1 125 ? -12.725 4.852 15.807 1.00 95.25 125 ALA A O 1
ATOM 965 N N . ALA A 1 126 ? -11.474 3.021 15.487 1.00 94.69 126 ALA A N 1
ATOM 966 C CA . ALA A 1 126 ? -12.010 2.309 16.648 1.00 94.69 126 ALA A CA 1
ATOM 967 C C . ALA A 1 126 ? -11.622 2.998 17.969 1.00 94.69 126 ALA A C 1
ATOM 969 O O . ALA A 1 126 ? -12.473 3.221 18.826 1.00 94.69 126 ALA A O 1
ATOM 970 N N . CYS A 1 127 ? -10.350 3.386 18.110 1.00 94.50 127 CYS A N 1
ATOM 971 C CA . CYS A 1 127 ? -9.866 4.103 19.289 1.00 94.50 127 CYS A CA 1
ATOM 972 C C . CYS A 1 127 ? -10.473 5.508 19.381 1.00 94.50 127 CYS A C 1
ATOM 974 O O . CYS A 1 127 ? -10.898 5.923 20.456 1.00 94.50 127 CYS A O 1
ATOM 976 N N . ASP A 1 128 ? -10.543 6.221 18.255 1.00 95.81 128 ASP A N 1
ATOM 977 C CA . ASP A 1 128 ? -11.143 7.558 18.202 1.00 95.81 128 ASP A CA 1
ATOM 978 C C . ASP A 1 128 ? -12.634 7.521 18.570 1.00 95.81 128 ASP A C 1
ATOM 980 O O . ASP A 1 128 ? -13.094 8.312 19.391 1.00 95.81 128 ASP A O 1
ATOM 984 N N . ALA A 1 129 ? -13.379 6.537 18.056 1.00 95.31 129 ALA A N 1
ATOM 985 C CA . ALA A 1 129 ? -14.783 6.329 18.398 1.00 95.31 129 ALA A CA 1
ATOM 986 C C . ALA A 1 129 ? -14.980 5.962 19.879 1.00 95.31 129 ALA A C 1
ATOM 988 O O . ALA A 1 129 ? -15.900 6.486 20.505 1.00 95.31 129 ALA A O 1
ATOM 989 N N . TYR A 1 130 ? -14.115 5.117 20.455 1.00 95.69 130 TYR A N 1
ATOM 990 C CA . TYR A 1 130 ? -14.152 4.800 21.887 1.00 95.69 130 TYR A CA 1
ATOM 991 C C . TYR A 1 130 ? -13.993 6.061 22.739 1.00 95.69 130 TYR A C 1
ATOM 993 O O . TYR A 1 130 ? -14.879 6.389 23.526 1.00 95.69 130 TYR A O 1
ATOM 1001 N N . ILE A 1 131 ? -12.907 6.812 22.516 1.00 94.56 131 ILE A N 1
ATOM 1002 C CA . ILE A 1 131 ? -12.623 8.065 23.230 1.00 94.56 131 ILE A CA 1
ATOM 1003 C C . ILE A 1 131 ? -13.778 9.046 23.032 1.00 94.56 131 ILE A C 1
ATOM 1005 O O . ILE A 1 131 ? -14.202 9.719 23.967 1.00 94.56 131 ILE A O 1
ATOM 1009 N N . ALA A 1 132 ? -14.335 9.122 21.825 1.00 94.31 132 ALA A N 1
ATOM 1010 C CA . ALA A 1 132 ? -15.464 9.990 21.535 1.00 94.31 132 ALA A CA 1
ATOM 1011 C C . ALA A 1 132 ? -16.744 9.645 22.304 1.00 94.31 132 ALA A C 1
ATOM 1013 O O . ALA A 1 132 ? -17.545 10.549 22.552 1.00 94.31 132 ALA A O 1
ATOM 1014 N N . MET A 1 133 ? -16.953 8.374 22.650 1.00 95.69 133 MET A N 1
ATOM 1015 C CA . MET A 1 133 ? -18.111 7.921 23.418 1.00 95.69 133 MET A CA 1
ATOM 1016 C C . MET A 1 133 ? -17.921 8.086 24.927 1.00 95.69 133 MET A C 1
ATOM 1018 O O . MET A 1 133 ? -18.888 8.430 25.602 1.00 95.69 133 MET A O 1
ATOM 1022 N N . THR A 1 134 ? -16.712 7.862 25.444 1.00 94.75 134 THR A N 1
ATOM 1023 C CA . THR A 1 134 ? -16.420 7.870 26.890 1.00 94.75 134 THR A CA 1
ATOM 1024 C C . THR A 1 134 ? -15.930 9.222 27.415 1.00 94.75 134 THR A C 1
ATOM 1026 O O . THR A 1 134 ? -15.959 9.462 28.618 1.00 94.75 134 THR A O 1
ATOM 1029 N N . SER A 1 135 ? -15.514 10.140 26.537 1.00 91.31 135 SER A N 1
ATOM 1030 C CA . SER A 1 135 ? -15.150 11.510 26.926 1.00 91.31 135 SER A CA 1
ATOM 1031 C C . SER A 1 135 ? -16.372 12.405 27.141 1.00 91.31 135 SER A C 1
ATOM 1033 O O . SER A 1 135 ? -17.376 12.315 26.430 1.00 91.31 135 SER A O 1
ATOM 1035 N N . SER A 1 136 ? -16.267 13.334 28.093 1.00 86.94 136 SER A N 1
ATOM 1036 C CA . SER A 1 136 ? -17.233 14.417 28.263 1.00 86.94 136 SER A CA 1
ATOM 1037 C C . SER A 1 136 ? -17.130 15.417 27.104 1.00 86.94 136 SER A C 1
ATOM 1039 O O . SER A 1 136 ? -16.046 15.875 26.736 1.00 86.94 136 SER A O 1
ATOM 1041 N N . ARG A 1 137 ? -18.272 15.758 26.495 1.00 86.00 137 ARG A N 1
ATOM 1042 C CA . ARG A 1 137 ? -18.370 16.719 25.383 1.00 86.00 137 ARG A CA 1
ATOM 1043 C C . ARG A 1 137 ? -19.529 17.688 25.638 1.00 86.00 137 ARG A C 1
ATOM 1045 O O . ARG A 1 137 ? -20.496 17.297 26.296 1.00 86.00 137 ARG A O 1
ATOM 1052 N N . PRO A 1 138 ? -19.488 18.935 25.126 1.00 90.50 138 PRO A N 1
ATOM 1053 C CA . PRO A 1 138 ? -20.609 19.859 25.271 1.00 90.50 138 PRO A CA 1
ATOM 1054 C C . PRO A 1 138 ? -21.919 19.200 24.816 1.00 90.50 138 PRO A C 1
ATOM 1056 O O . PRO A 1 138 ? -21.980 18.632 23.727 1.00 90.50 138 PRO A O 1
ATOM 1059 N N . PHE A 1 139 ? -22.952 19.264 25.659 1.00 85.56 139 PHE A N 1
ATOM 1060 C CA . PHE A 1 139 ? -24.298 18.736 25.387 1.00 85.56 139 PHE A CA 1
ATOM 1061 C C . PHE A 1 139 ? -24.425 17.205 25.256 1.00 85.56 139 PHE A C 1
ATOM 1063 O O . PHE A 1 139 ? -25.471 16.721 24.821 1.00 85.56 139 PHE A O 1
ATOM 1070 N N . ARG A 1 140 ? -23.410 16.417 25.641 1.00 82.81 140 ARG A N 1
ATOM 1071 C CA . ARG A 1 140 ? -23.496 14.948 25.655 1.00 82.81 140 ARG A CA 1
ATOM 1072 C C . ARG A 1 140 ? -22.808 14.366 26.888 1.00 82.81 140 ARG A C 1
ATOM 1074 O O . ARG A 1 140 ? -21.619 14.590 27.101 1.00 82.81 140 ARG A O 1
ATOM 1081 N N . LEU A 1 141 ? -23.552 13.573 27.657 1.00 88.44 141 LEU A N 1
ATOM 1082 C CA . LEU A 1 141 ? -22.984 12.787 28.749 1.00 88.44 141 LEU A CA 1
ATOM 1083 C C . LEU A 1 141 ? -22.133 11.632 28.192 1.00 88.44 141 LEU A C 1
ATOM 1085 O O . LEU A 1 141 ? -22.523 11.035 27.180 1.00 88.44 141 LEU A O 1
ATOM 1089 N N . PRO A 1 142 ? -20.989 11.322 28.826 1.00 92.75 142 PRO A N 1
ATOM 1090 C CA . PRO A 1 142 ? -20.169 10.184 28.437 1.00 92.75 142 PRO A CA 1
ATOM 1091 C C . PRO A 1 142 ? -20.949 8.877 28.613 1.00 92.75 142 PRO A C 1
ATOM 1093 O O . PRO A 1 142 ? -21.729 8.725 29.554 1.00 92.75 142 PRO A O 1
ATOM 1096 N N . ARG A 1 143 ? -20.749 7.936 27.688 1.00 93.31 143 ARG A N 1
ATOM 1097 C CA . ARG A 1 143 ? -21.248 6.561 27.812 1.00 93.31 143 ARG A CA 1
ATOM 1098 C C . ARG A 1 143 ? -20.360 5.764 28.761 1.00 93.31 143 ARG A C 1
ATOM 1100 O O . ARG A 1 143 ? -19.172 6.065 28.887 1.00 93.31 143 ARG A O 1
ATOM 1107 N N . SER A 1 144 ? -20.929 4.724 29.368 1.00 94.31 144 SER A N 1
ATOM 1108 C CA . SER A 1 144 ? -20.136 3.740 30.100 1.00 94.31 144 SER A CA 1
ATOM 1109 C C . SER A 1 144 ? -19.170 3.022 29.149 1.00 94.31 144 SER A C 1
ATOM 1111 O O . SER A 1 144 ? -19.418 2.922 27.940 1.00 94.31 144 SER A O 1
ATOM 1113 N N . SER A 1 145 ? -18.064 2.514 29.692 1.00 94.00 145 SER A N 1
ATOM 1114 C CA . SER A 1 145 ? -17.106 1.716 28.924 1.00 94.00 145 SER A CA 1
ATOM 1115 C C . SER A 1 145 ? -17.781 0.500 28.288 1.00 94.00 145 SER A C 1
ATOM 1117 O O . SER A 1 145 ? -17.540 0.221 27.117 1.00 94.00 145 SER A O 1
ATOM 1119 N N . GLU A 1 146 ? -18.688 -0.172 29.004 1.00 95.06 146 GLU A N 1
ATOM 1120 C CA . GLU A 1 146 ? -19.424 -1.323 28.470 1.00 95.06 146 GLU A CA 1
ATOM 1121 C C . GLU A 1 146 ? -20.322 -0.947 27.287 1.00 95.06 146 GLU A C 1
ATOM 1123 O O . GLU A 1 146 ? -20.253 -1.597 26.242 1.00 95.06 146 GLU A O 1
ATOM 1128 N N . ASP A 1 147 ? -21.089 0.144 27.391 1.00 95.69 147 ASP A N 1
ATOM 1129 C CA . ASP A 1 147 ? -21.951 0.614 26.297 1.00 95.69 147 ASP A CA 1
ATOM 1130 C C . ASP A 1 147 ? -21.133 1.030 25.066 1.00 95.69 147 ASP A C 1
ATOM 1132 O O . ASP A 1 147 ? -21.532 0.801 23.919 1.00 95.69 147 ASP A O 1
ATOM 1136 N N . ALA A 1 148 ? -19.980 1.669 25.289 1.00 96.19 148 ALA A N 1
ATOM 1137 C CA . ALA A 1 148 ? -19.070 2.060 24.220 1.00 96.19 148 ALA A CA 1
ATOM 1138 C C . ALA A 1 148 ? -18.465 0.831 23.522 1.00 96.19 148 ALA A C 1
ATOM 1140 O O . ALA A 1 148 ? -18.416 0.791 22.290 1.00 96.19 148 ALA A O 1
ATOM 1141 N N . LEU A 1 149 ? -18.038 -0.183 24.281 1.00 96.50 149 LEU A N 1
ATOM 1142 C CA . LEU A 1 149 ? -17.500 -1.427 23.729 1.00 96.50 149 LEU A CA 1
ATOM 1143 C C . LEU A 1 149 ? -18.568 -2.224 22.971 1.00 96.50 149 LEU A C 1
ATOM 1145 O O . LEU A 1 149 ? -18.288 -2.677 21.861 1.00 96.50 149 LEU A O 1
ATOM 1149 N N . ALA A 1 150 ? -19.791 -2.323 23.498 1.00 96.69 150 ALA A N 1
ATOM 1150 C CA . ALA A 1 150 ? -20.903 -2.994 22.825 1.00 96.69 150 ALA A CA 1
ATOM 1151 C C . ALA A 1 150 ? -21.211 -2.360 21.455 1.00 96.69 150 ALA A C 1
ATOM 1153 O O . ALA A 1 150 ? -21.438 -3.062 20.467 1.00 96.69 150 ALA A O 1
ATOM 1154 N N . GLU A 1 151 ? -21.152 -1.029 21.359 1.00 96.44 151 GLU A N 1
ATOM 1155 C CA . GLU A 1 151 ? -21.336 -0.318 20.091 1.00 96.44 151 GLU A CA 1
ATOM 1156 C C . GLU A 1 151 ? -20.191 -0.579 19.095 1.00 96.44 151 GLU A C 1
ATOM 1158 O O . GLU A 1 151 ? -20.437 -0.779 17.901 1.00 96.44 151 GLU A O 1
ATOM 1163 N N . LEU A 1 152 ? -18.938 -0.623 19.562 1.00 96.50 152 LEU A N 1
ATOM 1164 C CA . LEU A 1 152 ? -17.795 -0.964 18.708 1.00 96.50 152 LEU A CA 1
ATOM 1165 C C . LEU A 1 152 ? -17.852 -2.410 18.209 1.00 96.50 152 LEU A C 1
ATOM 1167 O O . LEU A 1 152 ? -17.551 -2.660 17.040 1.00 96.50 152 LEU A O 1
ATOM 1171 N N . GLU A 1 153 ? -18.237 -3.350 19.073 1.00 96.56 153 GLU A N 1
ATOM 1172 C CA . GLU A 1 153 ? -18.424 -4.763 18.733 1.00 96.56 153 GLU A CA 1
ATOM 1173 C C . GLU A 1 153 ? -19.543 -4.927 17.694 1.00 96.56 153 GLU A C 1
ATOM 1175 O O . GLU A 1 153 ? -19.355 -5.627 16.696 1.00 96.56 153 GLU A O 1
ATOM 1180 N N . ARG A 1 154 ? -20.656 -4.194 17.844 1.00 96.88 154 ARG A N 1
ATOM 1181 C CA . ARG A 1 154 ? -21.759 -4.158 16.866 1.00 96.88 154 ARG A CA 1
ATOM 1182 C C . ARG A 1 154 ? -21.313 -3.663 15.486 1.00 96.88 154 ARG A C 1
ATOM 1184 O O . ARG A 1 154 ? -21.800 -4.148 14.466 1.00 96.88 154 ARG A O 1
ATOM 1191 N N . ALA A 1 155 ? -20.398 -2.696 15.439 1.00 95.19 155 ALA A N 1
ATOM 1192 C CA . ALA A 1 155 ? -19.871 -2.113 14.202 1.00 95.19 155 ALA A CA 1
ATOM 1193 C C . ALA A 1 155 ? -18.577 -2.790 13.690 1.00 95.19 155 ALA A C 1
ATOM 1195 O O . ALA A 1 155 ? -18.006 -2.379 12.665 1.00 95.19 155 ALA A O 1
ATOM 1196 N N . ALA A 1 156 ? -18.097 -3.836 14.369 1.00 95.56 156 ALA A N 1
ATOM 1197 C CA . ALA A 1 156 ? -16.895 -4.560 13.986 1.00 95.56 156 ALA A CA 1
ATOM 1198 C C . ALA A 1 156 ? -17.071 -5.264 12.630 1.00 95.56 156 ALA A C 1
ATOM 1200 O O . ALA A 1 156 ? -18.101 -5.855 12.319 1.00 95.56 156 ALA A O 1
ATOM 1201 N N . GLY A 1 157 ? -16.044 -5.192 11.782 1.00 90.38 157 GLY A N 1
ATOM 1202 C CA . GLY A 1 157 ? -16.028 -5.836 10.463 1.00 90.38 157 GLY A CA 1
ATOM 1203 C C . GLY A 1 157 ? -16.560 -4.953 9.339 1.00 90.38 157 GLY A C 1
ATOM 1204 O O . GLY A 1 157 ? -16.118 -5.101 8.198 1.00 90.38 157 GLY A O 1
ATOM 1205 N N . THR A 1 158 ? -17.410 -3.976 9.661 1.00 90.94 158 THR A N 1
ATOM 1206 C CA . THR A 1 158 ? -17.894 -2.968 8.712 1.00 90.94 158 THR A CA 1
ATOM 1207 C C . THR A 1 158 ? -17.088 -1.673 8.842 1.00 90.94 158 THR A C 1
ATOM 1209 O O . THR A 1 158 ? -16.227 -1.393 7.999 1.00 90.94 158 THR A O 1
ATOM 1212 N N . GLN A 1 159 ? -17.316 -0.917 9.918 1.00 92.06 159 GLN A N 1
ATOM 1213 C CA . GLN A 1 159 ? -16.668 0.369 10.188 1.00 92.06 159 GLN A CA 1
ATOM 1214 C C . GLN A 1 159 ? -15.292 0.190 10.831 1.00 92.06 159 GLN A C 1
ATOM 1216 O O . GLN A 1 159 ? -14.342 0.886 10.467 1.00 92.06 159 GLN A O 1
ATOM 1221 N N . PHE A 1 160 ? -15.160 -0.793 11.721 1.00 95.38 160 PHE A N 1
ATOM 1222 C CA . PHE A 1 160 ? -13.942 -1.017 12.496 1.00 95.38 160 PHE A CA 1
ATOM 1223 C C . PHE A 1 160 ? -13.257 -2.334 12.133 1.00 95.38 160 PHE A C 1
ATOM 1225 O O . PHE A 1 160 ? -13.878 -3.275 11.635 1.00 95.38 160 PHE A O 1
ATOM 1232 N N . ASP A 1 161 ? -11.947 -2.408 12.370 1.00 94.00 161 ASP A N 1
ATOM 1233 C CA . ASP A 1 161 ? -11.208 -3.666 12.256 1.00 94.00 161 ASP A CA 1
ATOM 1234 C C . ASP A 1 161 ? -11.550 -4.581 13.455 1.00 94.00 161 ASP A C 1
ATOM 1236 O O . ASP A 1 161 ? -11.253 -4.200 14.589 1.00 94.00 161 ASP A O 1
ATOM 1240 N N . PRO A 1 162 ? -12.135 -5.782 13.246 1.00 94.25 162 PRO A N 1
ATOM 1241 C CA . PRO A 1 162 ? -12.556 -6.662 14.342 1.00 94.25 162 PRO A CA 1
ATOM 1242 C C . PRO A 1 162 ? -11.432 -7.040 15.304 1.00 94.25 162 PRO A C 1
ATOM 1244 O O . PRO A 1 162 ? -11.658 -7.186 16.502 1.00 94.25 162 PRO A O 1
ATOM 1247 N N . ASN A 1 163 ? -10.204 -7.192 14.796 1.00 93.88 163 ASN A N 1
ATOM 1248 C CA . ASN A 1 163 ? -9.074 -7.531 15.654 1.00 93.88 163 ASN A CA 1
ATOM 1249 C C . ASN A 1 163 ? -8.702 -6.365 16.563 1.00 93.88 163 ASN A C 1
ATOM 1251 O O . ASN A 1 163 ? -8.299 -6.597 17.698 1.00 93.88 163 ASN A O 1
ATOM 1255 N N . VAL A 1 164 ? -8.826 -5.133 16.067 1.00 94.56 164 VAL A N 1
ATOM 1256 C CA . VAL A 1 164 ? -8.559 -3.935 16.866 1.00 94.56 164 VAL A CA 1
ATOM 1257 C C . VAL A 1 164 ? -9.632 -3.769 17.933 1.00 94.56 164 VAL A C 1
ATOM 1259 O O . VAL A 1 164 ? -9.271 -3.570 19.085 1.00 94.56 164 VAL A O 1
ATOM 1262 N N . VAL A 1 165 ? -10.914 -3.937 17.586 1.00 96.81 165 VAL A N 1
ATOM 1263 C CA . VAL A 1 165 ? -12.013 -3.886 18.567 1.00 96.81 165 VAL A CA 1
ATOM 1264 C C . VAL A 1 165 ? -11.816 -4.930 19.666 1.00 96.81 165 VAL A C 1
ATOM 1266 O O . VAL A 1 165 ? -11.859 -4.584 20.839 1.00 96.81 165 VAL A O 1
ATOM 1269 N N . ARG A 1 166 ? -11.501 -6.181 19.304 1.00 96.69 166 ARG A N 1
ATOM 1270 C CA . ARG A 1 166 ? -11.243 -7.260 20.272 1.00 96.69 166 ARG A CA 1
ATOM 1271 C C . ARG A 1 166 ? -10.101 -6.929 21.236 1.00 96.69 166 ARG A C 1
ATOM 1273 O O . ARG A 1 166 ? -10.229 -7.149 22.433 1.00 96.69 166 ARG A O 1
ATOM 1280 N N . VAL A 1 167 ? -8.974 -6.441 20.713 1.00 96.19 167 VAL A N 1
ATOM 1281 C CA . VAL A 1 167 ? -7.810 -6.088 21.541 1.00 96.19 167 VAL A CA 1
ATOM 1282 C C . VAL A 1 167 ? -8.119 -4.875 22.416 1.00 96.19 167 VAL A C 1
ATOM 1284 O O . VAL A 1 167 ? -7.741 -4.868 23.582 1.00 96.19 167 VAL A O 1
ATOM 1287 N N . LEU A 1 168 ? -8.819 -3.872 21.883 1.00 95.75 168 LEU A N 1
ATOM 1288 C CA . LEU A 1 168 ? -9.235 -2.698 22.644 1.00 95.75 168 LEU A CA 1
ATOM 1289 C C . LEU A 1 168 ? -10.167 -3.087 23.799 1.00 95.75 168 LEU A C 1
ATOM 1291 O O . LEU A 1 168 ? -9.905 -2.695 24.927 1.00 95.75 168 LEU A O 1
ATOM 1295 N N . ALA A 1 169 ? -11.190 -3.903 23.534 1.00 95.94 169 ALA A N 1
ATOM 1296 C CA . ALA A 1 169 ? -12.137 -4.368 24.546 1.00 95.94 169 ALA A CA 1
ATOM 1297 C C . ALA A 1 169 ? -11.453 -5.142 25.679 1.00 95.94 169 ALA A C 1
ATOM 1299 O O . ALA A 1 169 ? -11.742 -4.883 26.842 1.00 95.94 169 ALA A O 1
ATOM 1300 N N . ALA A 1 170 ? -10.519 -6.040 25.347 1.00 96.12 170 ALA A N 1
ATOM 1301 C CA . ALA A 1 170 ? -9.745 -6.771 26.349 1.00 96.12 170 ALA A CA 1
ATOM 1302 C C . ALA A 1 170 ? -8.940 -5.818 27.251 1.00 96.12 170 ALA A C 1
ATOM 1304 O O . ALA A 1 170 ? -9.110 -5.840 28.460 1.00 96.12 170 ALA A O 1
ATOM 1305 N N . ASN A 1 171 ? -8.152 -4.906 26.667 1.00 96.00 171 ASN A N 1
ATOM 1306 C CA . ASN A 1 171 ? -7.326 -3.982 27.457 1.00 96.00 171 ASN A CA 1
ATOM 1307 C C . ASN A 1 171 ? -8.154 -3.010 28.313 1.00 96.00 171 ASN A C 1
ATOM 1309 O O . ASN A 1 171 ? -7.706 -2.613 29.383 1.00 96.00 171 ASN A O 1
ATOM 1313 N N . VAL A 1 172 ? -9.329 -2.588 27.834 1.00 95.12 172 VAL A N 1
ATOM 1314 C CA . VAL A 1 172 ? -10.220 -1.710 28.605 1.00 95.12 172 VAL A CA 1
ATOM 1315 C C . VAL A 1 172 ? -10.790 -2.452 29.811 1.00 95.12 172 VAL A C 1
ATOM 1317 O O . VAL A 1 172 ? -10.721 -1.916 30.910 1.00 95.12 172 VAL A O 1
ATOM 1320 N N . ARG A 1 173 ? -11.303 -3.676 29.624 1.00 94.50 173 ARG A N 1
ATOM 1321 C CA . ARG A 1 173 ? -11.868 -4.484 30.718 1.00 94.50 173 ARG A CA 1
ATOM 1322 C C . ARG A 1 173 ? -10.807 -4.830 31.764 1.00 94.50 173 ARG A C 1
ATOM 1324 O O . ARG A 1 173 ? -11.035 -4.573 32.939 1.00 94.50 173 ARG A O 1
ATOM 1331 N N . ASP A 1 174 ? -9.624 -5.269 31.330 1.00 93.81 174 ASP A N 1
ATOM 1332 C CA . ASP A 1 174 ? -8.487 -5.541 32.223 1.00 93.81 174 ASP A CA 1
ATOM 1333 C C . ASP A 1 174 ? -8.098 -4.292 33.045 1.00 93.81 174 ASP A C 1
ATOM 1335 O O . ASP A 1 174 ? -7.748 -4.384 34.220 1.00 93.81 174 ASP A O 1
ATOM 1339 N N . GLY A 1 175 ? -8.165 -3.105 32.429 1.00 90.12 175 GLY A N 1
ATOM 1340 C CA . GLY A 1 175 ? -7.895 -1.834 33.101 1.00 90.12 175 GLY A CA 1
ATOM 1341 C C . GLY A 1 175 ? -8.951 -1.457 34.142 1.00 90.12 175 GLY A C 1
ATOM 1342 O O . GLY A 1 175 ? -8.590 -0.943 35.196 1.00 90.12 175 GLY A O 1
ATOM 1343 N N . GLN A 1 176 ? -10.228 -1.737 33.870 1.00 88.44 176 GLN A N 1
ATOM 1344 C CA . GLN A 1 176 ? -11.322 -1.490 34.816 1.00 88.44 176 GLN A CA 1
ATOM 1345 C C . GLN A 1 176 ? -11.254 -2.435 36.018 1.00 88.44 176 GLN A C 1
ATOM 1347 O O . GLN A 1 176 ? -11.362 -1.978 37.147 1.00 88.44 176 GLN A O 1
ATOM 1352 N N . GLU A 1 177 ? -10.980 -3.724 35.797 1.00 87.06 177 GLU A N 1
ATOM 1353 C CA . GLU A 1 177 ? -10.814 -4.698 36.886 1.00 87.06 177 GLU A CA 1
ATOM 1354 C C . GLU A 1 177 ? -9.665 -4.318 37.834 1.00 87.06 177 GLU A C 1
ATOM 1356 O O . GLU A 1 177 ? -9.762 -4.510 39.045 1.00 87.06 177 GLU A O 1
ATOM 1361 N N . ALA A 1 178 ? -8.578 -3.757 37.296 1.00 86.00 178 ALA A N 1
ATOM 1362 C CA . ALA A 1 178 ? -7.462 -3.270 38.100 1.00 86.00 178 ALA A CA 1
ATOM 1363 C C . ALA A 1 178 ? -7.803 -2.002 38.903 1.00 86.00 178 ALA A C 1
ATOM 1365 O O . ALA A 1 178 ? -7.268 -1.826 39.996 1.00 86.00 178 ALA A O 1
ATOM 1366 N N . GLU A 1 179 ? -8.658 -1.125 38.370 1.00 84.75 179 GLU A N 1
ATOM 1367 C CA . GLU A 1 179 ? -9.125 0.088 39.054 1.00 84.75 179 GLU A CA 1
ATOM 1368 C C . GLU A 1 179 ? -10.152 -0.245 40.146 1.00 84.75 179 GLU A C 1
ATOM 1370 O O . GLU A 1 179 ? -10.057 0.288 41.246 1.00 84.75 179 GLU A O 1
ATOM 1375 N N . ASP A 1 180 ? -11.059 -1.190 39.888 1.00 82.50 180 ASP A N 1
ATOM 1376 C CA . ASP A 1 180 ? -12.064 -1.656 40.853 1.00 82.50 180 ASP A CA 1
ATOM 1377 C C . ASP A 1 180 ? -11.450 -2.459 42.019 1.00 82.50 180 ASP A C 1
ATOM 1379 O O . ASP A 1 180 ? -12.050 -2.571 43.091 1.00 82.50 180 ASP A O 1
ATOM 1383 N N . ALA A 1 181 ? -10.262 -3.043 41.821 1.00 80.81 181 ALA A N 1
ATOM 1384 C CA . ALA A 1 181 ? -9.529 -3.799 42.837 1.00 80.81 181 ALA A CA 1
ATOM 1385 C C . ALA A 1 181 ? -8.604 -2.940 43.729 1.00 80.81 181 ALA A C 1
ATOM 1387 O O . ALA A 1 181 ? -8.017 -3.485 44.671 1.00 80.81 181 ALA A O 1
ATOM 1388 N N . ALA A 1 182 ? -8.438 -1.648 43.423 1.00 69.56 182 ALA A N 1
ATOM 1389 C CA . ALA A 1 182 ? -7.550 -0.709 44.121 1.00 69.56 182 ALA A CA 1
ATOM 1390 C C . ALA A 1 182 ? -8.292 0.146 45.162 1.00 69.56 182 ALA A C 1
ATOM 1392 O O . ALA A 1 182 ? -7.671 0.430 46.214 1.00 69.56 182 ALA A O 1
#

pLDDT: mean 90.02, std 7.45, range [56.34, 98.19]

Sequence (182 aa):
MSLRRVSVVLALTVAFAGLVALGIALLVTSPGDEVNRVFSLWIYQALVVLSVAIAAARAISVRRDRLAWSVIAFSLACSAFAEIYYEAFEPEAYPSIADVAWLAFYPVLYVGMVLLVRKRARSIAACDAYIAMTSSRPFRLPRSSEDALAELERAAGTQFDPNVVRVLAANVRDGQEAEDAA